Protein AF-A0A7X9EV72-F1 (afdb_monomer_lite)

Structure (mmCIF, N/CA/C/O backbone):
data_AF-A0A7X9EV72-F1
#
_entry.id   AF-A0A7X9EV72-F1
#
loop_
_atom_site.group_PDB
_atom_site.id
_atom_site.type_symbol
_atom_site.label_atom_id
_atom_site.label_alt_id
_atom_site.label_comp_id
_atom_site.label_asym_id
_atom_site.label_entity_id
_atom_site.label_seq_id
_atom_site.pdbx_PDB_ins_code
_atom_site.Cartn_x
_atom_site.Cartn_y
_atom_site.Cartn_z
_atom_site.occupancy
_atom_site.B_iso_or_equiv
_atom_site.auth_seq_id
_atom_site.auth_comp_id
_atom_site.auth_asym_id
_atom_site.auth_atom_id
_atom_site.pdbx_PDB_model_num
ATOM 1 N N . ARG A 1 1 ? -0.639 6.289 7.217 1.00 74.44 1 ARG A N 1
ATOM 2 C CA . ARG A 1 1 ? 0.197 5.280 6.513 1.00 74.44 1 ARG A CA 1
ATOM 3 C C . ARG A 1 1 ? 1.039 4.412 7.439 1.00 74.44 1 ARG A C 1
ATOM 5 O O . ARG A 1 1 ? 0.670 3.263 7.595 1.00 74.44 1 ARG A O 1
ATOM 12 N N . ALA A 1 2 ? 2.094 4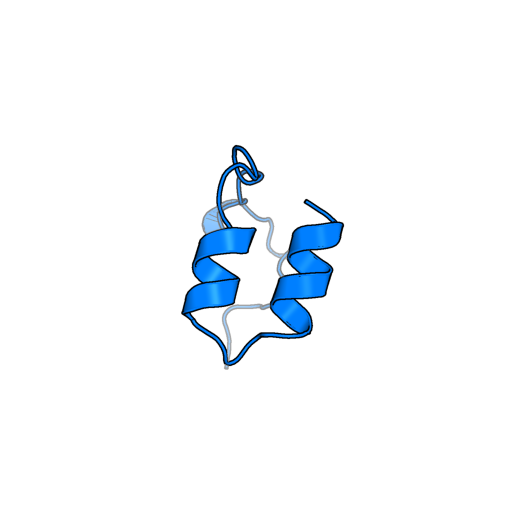.914 8.100 1.00 85.69 2 ALA A N 1
ATOM 13 C CA . ALA A 1 2 ? 2.964 4.059 8.931 1.00 85.69 2 ALA A CA 1
ATOM 14 C C . ALA A 1 2 ? 2.203 3.274 10.022 1.00 85.69 2 ALA A C 1
ATOM 16 O O . ALA A 1 2 ? 2.379 2.068 10.149 1.00 85.69 2 ALA A O 1
ATOM 17 N N . LYS A 1 3 ? 1.276 3.930 10.736 1.00 87.88 3 LYS A N 1
ATOM 18 C CA . LYS A 1 3 ? 0.409 3.267 11.730 1.00 87.88 3 LYS A CA 1
ATOM 19 C C . LYS A 1 3 ? -0.479 2.168 11.130 1.00 87.88 3 LYS A C 1
ATOM 21 O O . LYS A 1 3 ? -0.638 1.128 11.752 1.00 87.88 3 LYS A O 1
ATOM 26 N N . ALA A 1 4 ? -1.011 2.383 9.927 1.00 89.88 4 ALA A N 1
ATOM 27 C CA . ALA A 1 4 ? -1.857 1.402 9.250 1.00 89.88 4 ALA A CA 1
ATOM 28 C C . ALA A 1 4 ? -1.067 0.162 8.819 1.00 89.88 4 ALA A C 1
ATOM 30 O O . ALA A 1 4 ? -1.564 -0.942 8.966 1.00 89.88 4 ALA A O 1
ATOM 31 N N . ILE A 1 5 ? 0.192 0.320 8.390 1.00 91.69 5 ILE A N 1
ATOM 32 C CA . ILE A 1 5 ? 1.070 -0.822 8.081 1.00 91.69 5 ILE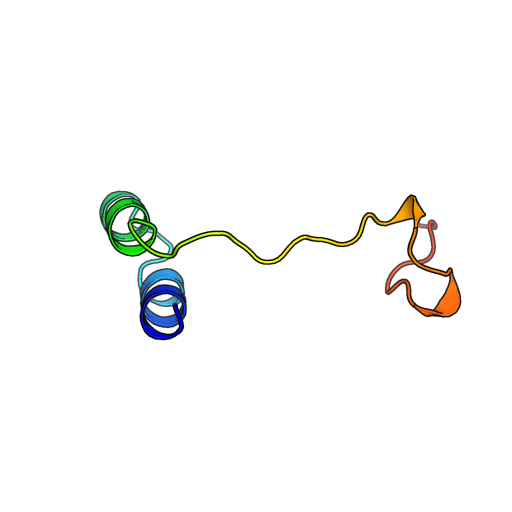 A CA 1
ATOM 33 C C . ILE A 1 5 ? 1.338 -1.650 9.345 1.00 91.69 5 ILE A C 1
ATOM 35 O O . ILE A 1 5 ? 1.246 -2.872 9.318 1.00 91.69 5 ILE A O 1
ATOM 39 N N . VAL A 1 6 ? 1.630 -0.994 10.472 1.00 94.94 6 VAL A N 1
ATOM 40 C CA . VAL A 1 6 ? 1.859 -1.688 11.751 1.00 94.94 6 VAL A CA 1
ATOM 41 C C . VAL A 1 6 ? 0.600 -2.429 12.210 1.00 94.94 6 VAL A C 1
ATOM 43 O O . VAL A 1 6 ? 0.683 -3.593 12.604 1.00 94.94 6 VAL A O 1
ATOM 46 N N . ALA A 1 7 ? -0.568 -1.788 12.119 1.00 91.88 7 ALA A N 1
ATOM 47 C CA . ALA A 1 7 ? -1.843 -2.412 12.455 1.00 91.88 7 ALA A CA 1
ATOM 48 C C . ALA A 1 7 ? -2.174 -3.585 11.517 1.00 91.88 7 ALA A C 1
ATOM 50 O O . ALA A 1 7 ? -2.549 -4.648 12.001 1.00 91.88 7 ALA A O 1
ATOM 51 N N . ALA A 1 8 ? -1.944 -3.446 10.208 1.00 93.56 8 ALA A N 1
ATOM 52 C CA . ALA A 1 8 ? -2.183 -4.502 9.226 1.00 93.56 8 ALA A CA 1
ATOM 53 C C . ALA A 1 8 ? -1.325 -5.744 9.495 1.00 93.56 8 ALA A C 1
ATOM 55 O O . ALA A 1 8 ? -1.825 -6.863 9.454 1.00 93.56 8 ALA A O 1
ATOM 56 N N . THR A 1 9 ? -0.050 -5.552 9.845 1.00 94.00 9 THR A N 1
ATOM 57 C CA . THR A 1 9 ? 0.840 -6.656 10.234 1.00 94.00 9 THR A CA 1
ATOM 58 C C . THR A 1 9 ? 0.400 -7.309 11.547 1.00 94.00 9 THR A C 1
ATOM 60 O O . THR A 1 9 ? 0.531 -8.520 11.708 1.00 94.00 9 THR A O 1
ATOM 63 N N . THR A 1 10 ? -0.146 -6.528 12.483 1.00 96.25 10 THR A N 1
ATOM 64 C CA . THR A 1 10 ? -0.610 -7.029 13.787 1.00 96.25 10 THR A CA 1
ATOM 65 C C . THR A 1 10 ? -1.898 -7.848 13.653 1.00 96.25 10 THR A C 1
ATOM 67 O O . THR A 1 10 ? -2.004 -8.928 14.230 1.00 96.25 10 THR A O 1
ATOM 70 N N . TYR A 1 11 ? -2.854 -7.369 12.854 1.00 95.31 11 TYR A N 1
ATOM 71 C CA . TYR A 1 11 ? -4.194 -7.945 12.696 1.00 95.31 11 TYR A CA 1
ATOM 72 C C . TYR A 1 11 ? -4.387 -8.640 11.342 1.00 95.31 11 TYR A C 1
ATOM 74 O O . TYR A 1 11 ? -5.481 -8.652 10.791 1.00 95.31 11 TYR A O 1
ATOM 82 N N . PHE A 1 12 ? -3.340 -9.266 10.799 1.00 93.25 12 PHE A N 1
ATOM 83 C CA . PHE A 1 12 ? -3.336 -9.810 9.431 1.00 93.25 12 PHE A CA 1
ATOM 84 C C . PHE A 1 12 ? -4.402 -10.888 9.132 1.00 93.25 12 PHE A C 1
ATOM 86 O O . PHE A 1 12 ? -4.584 -11.257 7.974 1.00 93.25 12 PHE A O 1
ATOM 93 N N . ARG A 1 13 ? -5.074 -11.436 10.155 1.00 95.25 13 ARG A N 1
ATOM 94 C CA . ARG A 1 13 ? -6.152 -12.436 10.021 1.00 95.25 13 ARG A CA 1
ATOM 95 C C . ARG A 1 13 ? -7.558 -11.861 10.189 1.00 95.25 13 ARG A C 1
ATOM 97 O O . ARG A 1 13 ? -8.518 -12.596 9.985 1.00 95.25 13 ARG A O 1
ATOM 104 N N . ASP A 1 14 ? -7.678 -10.600 10.588 1.00 95.31 14 ASP A N 1
ATOM 105 C CA . ASP A 1 14 ? -8.957 -9.947 10.845 1.00 95.31 14 ASP A CA 1
ATOM 106 C C . ASP A 1 14 ? -9.326 -9.056 9.654 1.00 95.31 14 ASP A C 1
ATOM 108 O O . ASP A 1 14 ? -8.728 -8.002 9.429 1.00 95.31 14 ASP A O 1
ATOM 112 N N . ALA A 1 15 ? -10.286 -9.514 8.852 1.00 94.19 15 ALA A N 1
ATOM 113 C CA . ALA A 1 15 ? -10.690 -8.822 7.633 1.00 94.19 15 ALA A CA 1
ATOM 114 C C . ALA A 1 15 ? -11.385 -7.480 7.912 1.00 94.19 15 ALA A C 1
ATOM 116 O O . ALA A 1 15 ? -11.216 -6.545 7.127 1.00 94.19 15 ALA A O 1
ATOM 117 N N . ASP A 1 16 ? -12.117 -7.368 9.023 1.00 94.50 16 ASP A N 1
ATOM 118 C CA . ASP A 1 16 ? -12.870 -6.160 9.363 1.00 94.50 16 ASP A CA 1
ATOM 119 C C . ASP A 1 16 ? -11.905 -5.035 9.751 1.00 94.50 16 ASP A C 1
ATOM 121 O O . ASP A 1 16 ? -11.979 -3.922 9.222 1.00 94.50 16 ASP A O 1
ATOM 125 N N . VAL A 1 17 ? -10.911 -5.358 10.585 1.00 92.62 17 VAL A N 1
ATOM 126 C CA . VAL A 1 17 ? -9.857 -4.410 10.976 1.00 92.62 17 VAL A CA 1
ATOM 127 C C . VAL A 1 17 ? -9.021 -3.988 9.768 1.00 92.62 17 VAL A C 1
ATOM 129 O O . VAL A 1 17 ? -8.696 -2.810 9.627 1.00 92.62 17 VAL A O 1
ATOM 132 N N . LEU A 1 18 ? -8.686 -4.920 8.867 1.00 92.19 18 LEU A N 1
ATOM 133 C CA . LEU A 1 18 ? -7.935 -4.608 7.647 1.00 92.19 18 LEU A CA 1
ATOM 134 C C . LEU A 1 18 ? -8.688 -3.638 6.726 1.00 92.19 18 LEU A C 1
ATOM 136 O O . LEU A 1 18 ? -8.058 -2.759 6.133 1.00 92.19 18 LEU A O 1
ATOM 140 N N . ALA A 1 19 ? -10.011 -3.775 6.610 1.00 93.25 19 ALA A N 1
ATOM 141 C CA . ALA A 1 19 ? -10.834 -2.871 5.815 1.00 93.25 19 ALA A CA 1
ATOM 142 C C . ALA A 1 19 ? -10.858 -1.456 6.413 1.00 93.25 19 ALA A C 1
ATOM 144 O O . ALA A 1 19 ? -10.649 -0.482 5.688 1.00 93.25 19 ALA A O 1
ATOM 145 N N . GLU A 1 20 ? -11.032 -1.344 7.733 1.00 92.56 20 GLU A N 1
ATOM 146 C CA . GLU A 1 20 ? -11.062 -0.058 8.438 1.00 92.56 20 GLU A CA 1
ATOM 147 C C . GLU A 1 20 ? -9.730 0.694 8.310 1.00 92.56 20 GLU A C 1
ATOM 149 O O . GLU A 1 20 ? -9.699 1.857 7.911 1.00 92.56 20 GLU A O 1
ATOM 154 N N . ILE A 1 21 ? -8.603 0.030 8.584 1.00 92.31 21 ILE A N 1
ATOM 155 C CA . ILE A 1 21 ? -7.284 0.686 8.560 1.00 92.31 21 ILE A CA 1
ATOM 156 C C . ILE A 1 21 ? -6.789 1.009 7.145 1.00 92.31 21 ILE A C 1
ATOM 158 O O . ILE A 1 21 ? -5.848 1.796 7.000 1.00 92.31 21 ILE A O 1
ATOM 162 N N . SER A 1 22 ? -7.369 0.377 6.120 1.00 89.56 22 SER A N 1
ATOM 163 C CA . SER A 1 22 ? -7.047 0.639 4.714 1.00 89.56 22 SER A CA 1
ATOM 164 C C . SER A 1 22 ? -7.783 1.863 4.161 1.00 89.56 22 SER A C 1
ATOM 166 O O . SER A 1 22 ? -7.385 2.391 3.120 1.00 89.56 22 SER A O 1
ATOM 168 N N . ALA A 1 23 ? -8.819 2.343 4.856 1.00 90.62 23 ALA A N 1
ATOM 169 C CA . ALA A 1 23 ? -9.548 3.551 4.491 1.00 90.62 23 ALA A CA 1
ATOM 170 C C . ALA A 1 23 ? -8.701 4.820 4.714 1.00 90.62 23 ALA A C 1
ATOM 172 O O . ALA A 1 23 ? -7.820 4.868 5.573 1.00 90.62 23 ALA A O 1
ATOM 173 N N . ASP A 1 24 ? -8.950 5.856 3.907 1.00 85.56 24 ASP A N 1
ATOM 174 C CA . ASP A 1 24 ? -8.319 7.184 4.009 1.00 85.56 24 ASP A CA 1
ATOM 175 C C . ASP A 1 24 ? -6.775 7.207 4.015 1.00 85.56 24 ASP A C 1
ATOM 177 O O . ASP A 1 24 ? -6.136 8.173 4.442 1.00 85.56 24 ASP A O 1
ATOM 181 N N . LEU A 1 25 ? -6.124 6.171 3.475 1.00 85.75 25 LEU A N 1
ATOM 182 C CA . LEU A 1 25 ? -4.665 6.144 3.340 1.00 85.75 25 LEU A CA 1
ATOM 183 C C . LEU A 1 25 ? -4.136 7.005 2.183 1.00 85.75 25 LEU A C 1
ATOM 185 O O . LEU A 1 25 ? -2.921 7.233 2.128 1.00 85.75 25 LEU A O 1
ATOM 189 N N . GLY A 1 26 ? -5.004 7.492 1.291 1.00 85.69 26 GLY A N 1
ATOM 190 C CA . GLY A 1 26 ? -4.657 8.208 0.056 1.00 85.69 26 GLY A CA 1
ATOM 191 C C . GLY A 1 26 ? -4.056 7.299 -1.025 1.00 85.69 26 GLY A C 1
ATOM 192 O O . GLY A 1 26 ? -3.935 6.092 -0.832 1.00 85.69 26 GLY A O 1
ATOM 193 N N . GLU A 1 27 ? -3.583 7.883 -2.128 1.00 88.12 27 GLU A N 1
ATOM 194 C CA . GLU A 1 27 ? -3.108 7.136 -3.308 1.00 88.12 27 GLU A CA 1
ATOM 195 C C . GLU A 1 27 ? -1.798 6.371 -3.093 1.00 88.12 27 GLU A C 1
ATOM 197 O O . GLU A 1 27 ? -0.784 6.929 -2.649 1.00 88.12 27 GLU A O 1
ATOM 202 N N . ALA A 1 28 ? -1.798 5.077 -3.401 1.00 86.62 28 ALA A N 1
ATOM 203 C CA . ALA A 1 28 ? -0.586 4.269 -3.343 1.00 86.62 28 ALA A CA 1
ATOM 204 C C . ALA A 1 28 ? 0.500 4.849 -4.270 1.00 86.62 28 ALA A C 1
ATOM 206 O O . ALA A 1 28 ? 0.212 5.507 -5.267 1.00 86.62 28 ALA A O 1
ATOM 207 N N . MET A 1 29 ? 1.773 4.623 -3.931 1.00 89.12 29 MET A N 1
ATOM 208 C CA . MET A 1 29 ? 2.853 4.995 -4.850 1.00 89.12 29 MET A CA 1
ATOM 209 C C . MET A 1 29 ? 2.721 4.173 -6.134 1.00 89.12 29 MET A C 1
ATOM 211 O O . MET A 1 29 ? 2.435 2.977 -6.062 1.00 89.12 29 MET A O 1
ATOM 215 N N . SER A 1 30 ? 2.958 4.795 -7.292 1.00 90.31 30 SER A N 1
ATOM 216 C CA . SER A 1 30 ? 2.948 4.075 -8.567 1.00 90.31 30 SER A CA 1
ATOM 217 C C . SER A 1 30 ? 4.014 2.984 -8.558 1.00 90.31 30 SER A C 1
ATOM 219 O O . SER A 1 30 ? 5.189 3.257 -8.306 1.00 90.31 30 SER A O 1
ATOM 221 N N . GLY A 1 31 ? 3.605 1.756 -8.867 1.00 87.88 31 GLY A N 1
ATOM 222 C CA . GLY A 1 31 ? 4.541 0.681 -9.171 1.00 87.88 31 GLY A CA 1
ATOM 223 C C . GLY A 1 31 ? 5.290 0.950 -10.478 1.00 87.88 31 GLY A C 1
ATOM 224 O O . GLY A 1 31 ? 4.839 1.736 -11.315 1.00 87.88 31 GLY A O 1
ATOM 225 N N . ILE A 1 32 ? 6.428 0.279 -10.644 1.00 89.69 32 ILE A N 1
ATOM 226 C CA . ILE A 1 32 ? 7.176 0.227 -11.902 1.00 89.69 32 ILE A CA 1
ATOM 227 C C . ILE A 1 32 ? 6.888 -1.132 -12.541 1.00 89.69 32 ILE A C 1
ATOM 229 O O . ILE A 1 32 ? 7.014 -2.164 -11.881 1.00 89.69 32 ILE A O 1
ATOM 233 N N . ASP A 1 33 ? 6.492 -1.138 -13.813 1.00 87.62 33 ASP A N 1
ATOM 234 C CA . ASP A 1 33 ? 6.246 -2.377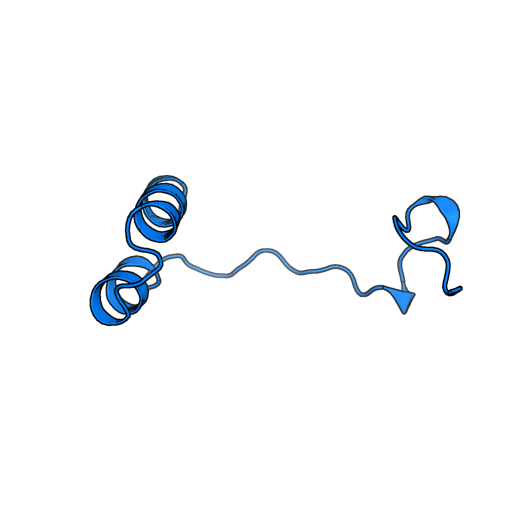 -14.553 1.00 87.62 33 ASP A CA 1
ATOM 235 C C . ASP A 1 33 ? 7.565 -3.134 -14.781 1.00 87.62 33 ASP A C 1
ATOM 237 O O . ASP A 1 33 ? 8.558 -2.558 -15.235 1.00 87.62 33 ASP A O 1
ATOM 241 N N . ILE A 1 34 ? 7.563 -4.442 -14.524 1.00 84.69 34 ILE A N 1
ATOM 242 C CA . ILE A 1 34 ? 8.707 -5.339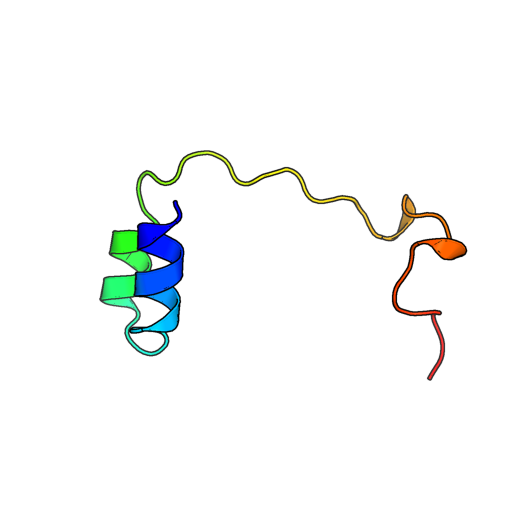 -14.704 1.00 84.69 34 ILE A CA 1
ATOM 243 C C . ILE A 1 34 ? 9.309 -5.265 -16.113 1.00 84.69 34 ILE A C 1
ATOM 245 O O . ILE A 1 34 ? 10.524 -5.402 -16.274 1.00 84.69 34 ILE A O 1
ATOM 249 N N . LEU A 1 35 ? 8.487 -5.010 -17.137 1.00 84.88 35 LEU A N 1
ATOM 250 C CA . LEU A 1 35 ? 8.951 -4.882 -18.522 1.00 84.88 35 LEU A CA 1
ATOM 251 C C . LEU A 1 35 ? 9.831 -3.643 -18.738 1.00 84.88 35 LEU A C 1
ATOM 253 O O . LEU A 1 35 ? 10.672 -3.646 -19.635 1.00 84.88 35 LEU A O 1
ATOM 257 N N . THR A 1 36 ? 9.667 -2.617 -17.901 1.00 88.25 36 THR A N 1
ATOM 258 C CA . THR A 1 36 ? 10.401 -1.343 -17.978 1.00 88.25 36 THR A CA 1
ATOM 259 C C . THR A 1 36 ? 11.678 -1.320 -17.140 1.00 88.25 36 THR A C 1
ATOM 261 O O . THR A 1 36 ? 12.562 -0.503 -17.388 1.00 88.25 36 THR A O 1
ATOM 264 N N . ILE A 1 37 ? 11.806 -2.239 -16.178 1.00 87.62 37 ILE A N 1
ATOM 265 C CA . ILE A 1 37 ? 12.993 -2.380 -15.329 1.00 87.62 37 ILE A CA 1
ATOM 266 C C . ILE A 1 37 ? 14.128 -2.987 -16.159 1.00 87.62 37 ILE A C 1
ATOM 268 O O . ILE A 1 37 ? 13.917 -3.979 -16.869 1.00 87.62 37 ILE A O 1
ATOM 272 N N . LYS A 1 38 ? 15.337 -2.423 -16.073 1.00 87.44 38 LYS A N 1
ATOM 273 C CA . LYS A 1 38 ? 16.521 -2.972 -16.747 1.00 87.44 38 LYS A CA 1
ATOM 274 C C . LYS A 1 38 ? 16.871 -4.355 -16.188 1.00 87.44 38 LYS A C 1
ATOM 276 O O . LYS A 1 38 ? 16.654 -4.576 -15.003 1.00 87.44 38 LYS A O 1
ATOM 281 N N . PRO A 1 39 ? 17.455 -5.273 -16.979 1.00 83.06 39 PRO A N 1
ATOM 282 C CA . PRO A 1 39 ? 17.823 -6.605 -16.491 1.00 83.06 39 PRO A CA 1
ATOM 283 C C . PRO A 1 39 ? 18.666 -6.589 -15.204 1.00 83.06 39 PRO A C 1
ATOM 285 O O . PRO A 1 39 ? 18.387 -7.355 -14.296 1.00 83.06 39 PRO A O 1
ATOM 288 N N . GLU A 1 40 ? 19.617 -5.657 -15.097 1.00 85.19 40 GLU A N 1
ATOM 289 C CA . GLU A 1 40 ? 20.503 -5.468 -13.933 1.00 85.19 40 GLU A CA 1
ATOM 290 C C . GLU A 1 40 ? 19.784 -5.082 -12.627 1.00 85.19 40 GLU A C 1
ATOM 292 O O . GLU A 1 40 ? 20.275 -5.387 -11.544 1.00 85.19 40 GLU A O 1
ATOM 297 N N . ASP A 1 41 ? 18.609 -4.457 -12.726 1.00 84.31 41 ASP A N 1
ATOM 298 C CA . ASP A 1 41 ? 17.807 -4.015 -11.580 1.00 84.31 41 ASP A CA 1
ATOM 299 C C . ASP A 1 41 ? 16.728 -5.049 -11.191 1.00 84.31 41 ASP A C 1
ATOM 301 O O . ASP A 1 41 ? 16.001 -4.871 -10.208 1.00 84.31 41 ASP A O 1
ATOM 305 N N . ARG A 1 42 ? 16.572 -6.134 -11.967 1.00 83.75 42 ARG A N 1
ATOM 306 C CA . ARG A 1 42 ? 15.588 -7.186 -11.683 1.00 83.75 42 ARG A CA 1
ATOM 307 C C . ARG A 1 42 ? 16.155 -8.147 -10.644 1.00 83.75 42 ARG A C 1
ATOM 309 O O . ARG A 1 42 ? 17.205 -8.741 -10.829 1.00 83.75 42 ARG A O 1
ATOM 316 N N . MET A 1 43 ? 15.397 -8.380 -9.574 1.00 81.25 43 MET A N 1
ATOM 317 C CA . MET A 1 43 ? 15.731 -9.399 -8.566 1.00 81.25 43 MET A CA 1
ATOM 318 C C . MET A 1 43 ? 15.549 -10.842 -9.066 1.00 81.25 43 MET A C 1
ATOM 320 O O . MET A 1 43 ? 15.947 -11.782 -8.383 1.00 81.25 43 MET A O 1
ATOM 324 N N . GLN A 1 44 ? 14.911 -11.024 -10.223 1.00 73.44 44 GLN A N 1
ATOM 325 C CA . GLN A 1 44 ? 14.734 -12.317 -10.869 1.00 73.44 44 GLN A CA 1
ATOM 326 C C . GLN A 1 44 ? 15.097 -12.213 -12.346 1.00 73.44 44 GLN A C 1
ATOM 328 O O . GLN A 1 44 ? 14.485 -11.441 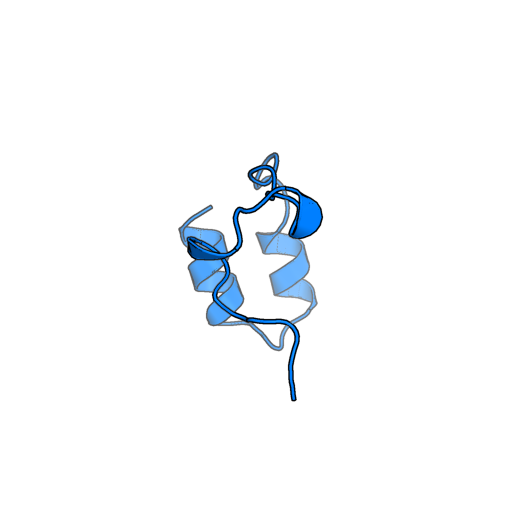-13.090 1.00 73.44 44 GLN A O 1
ATOM 333 N N . ASP A 1 45 ? 16.030 -13.055 -12.777 1.00 70.75 45 ASP A N 1
ATOM 334 C CA . ASP A 1 45 ? 16.147 -13.422 -14.178 1.00 70.75 45 ASP A CA 1
ATOM 335 C C . ASP A 1 45 ? 15.053 -14.437 -14.501 1.00 70.75 45 ASP A C 1
ATOM 337 O O . ASP A 1 45 ? 14.711 -15.297 -13.688 1.00 70.75 45 ASP A O 1
ATOM 341 N N . ARG A 1 46 ? 14.434 -14.311 -15.677 1.00 63.19 46 ARG A N 1
ATOM 342 C CA . ARG A 1 46 ? 13.355 -15.212 -16.092 1.00 63.19 46 ARG A CA 1
ATOM 343 C C . ARG A 1 46 ? 13.961 -16.598 -16.363 1.00 63.19 46 ARG A C 1
ATOM 345 O O . ARG A 1 46 ? 14.342 -16.880 -17.492 1.00 63.19 46 ARG A O 1
ATOM 352 N N . GLY A 1 47 ? 14.072 -17.434 -15.335 1.00 63.53 47 GLY A N 1
ATOM 353 C CA . GLY A 1 47 ? 14.654 -18.770 -15.426 1.00 63.53 47 GLY A CA 1
ATOM 354 C C . GLY A 1 47 ? 14.489 -19.547 -14.124 1.00 63.53 47 GLY A C 1
ATOM 355 O O . GLY A 1 47 ? 15.108 -19.2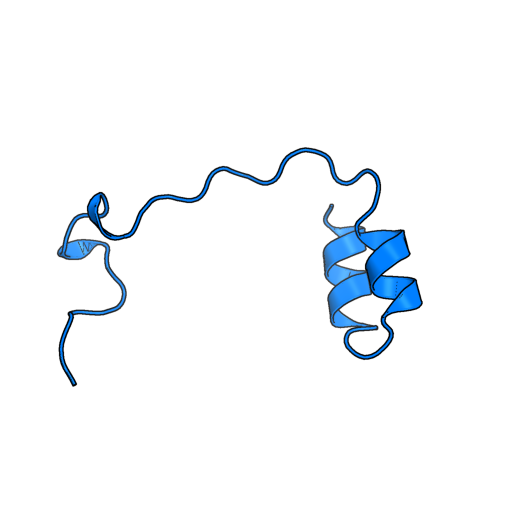15 -13.117 1.00 63.53 47 GLY A O 1
ATOM 356 N N . TRP A 1 48 ? 13.624 -20.556 -14.168 1.00 57.56 48 TRP A N 1
ATOM 357 C CA . TRP A 1 48 ? 13.768 -21.770 -13.369 1.00 57.56 48 TRP A CA 1
ATOM 358 C C . TRP A 1 48 ? 14.665 -22.738 -14.145 1.00 57.56 48 TRP A C 1
ATOM 360 O O . TRP A 1 48 ? 14.669 -22.636 -15.397 1.00 57.56 48 TRP A O 1
#

Secondary structure (DSSP, 8-state):
-HHHHHHHHHTTT-HHHHHHHHTT--PPPPPPPTTTS-GGG-S--S--

Sequence (48 aa):
RAKAIVAATTYFRDADVLAEISADLGEAMSGIDILTIKPEDRMQDRGW

Foldseek 3Di:
DVVLVVQCVVPVPDPVSNVVSPPPPDDDDDDDDPVPDDPVRDPDDPDD

pLDDT: mean 86.8, std 8.57, range [57.56, 96.25]

Radius of gyration: 16.05 Å; chains: 1; bounding box: 33×30×32 Å